Protein AF-A0A420Z807-F1 (afdb_monomer)

Solvent-accessible surface area (backbone atoms only — not comparable to full-atom values): 6205 Å² total; per-residue (Å²): 114,75,68,58,54,54,50,53,53,52,53,50,50,52,52,50,52,52,53,50,53,53,46,49,40,68,70,49,53,44,54,52,49,52,51,51,51,53,52,50,52,49,55,47,50,70,52,50,52,37,51,52,23,46,53,62,64,66,70,55,93,66,57,87,86,34,78,84,24,49,90,68,28,74,86,49,79,48,52,41,52,50,60,75,68,44,70,55,64,64,54,54,50,48,54,51,53,51,51,52,50,52,52,52,53,60,72,74,108

pLDDT: mean 78.81, std 8.99, range [47.47, 90.25]

Sequence (109 aa):
MKGQEKFMRKKAAEIMAIKNEDAAVSGGMGALVAVGIGALILAVVFTIAPMIGSEVETATDIPADSQWNSSVNTDIPTGVGVWEKTKIIPVAVIIIVVSIFFAYLRGMF

Foldseek 3Di:
DVVVVVVVVVVVVVVVVVVVVVCVCLQPVVLVVVLVVLVVVVVCCLVVQLVVQVCVVVVDDDDPPDCQDCVNPVVDAGSNNCSVPDPVVVVSVVVSVVSVVVSVVVSVD

Secondary structure (DSSP, 8-state):
-HHHHHHHHHHHHHHHHHHHHHHHIIIIIHHHHHHHHHHHHHHHHHHHHHHHHHHHHTSS---TT-TT-TTT-TTSPPHHHHHHHSTHHHHHHHHHHHHHHHHHHHHH-

Radius of gyration: 26.67 Å; Cα contacts (8 Å, |Δi|>4): 42; chains: 1; bounding box: 59×32×75 Å

Structure (mmCIF, N/CA/C/O backbone):
data_AF-A0A420Z807-F1
#
_entry.id   AF-A0A420Z807-F1
#
loop_
_atom_site.group_PDB
_atom_site.id
_atom_site.type_symbol
_atom_site.label_atom_id
_atom_site.label_alt_id
_atom_site.label_comp_id
_atom_site.label_asym_id
_atom_site.label_entity_id
_atom_site.label_seq_id
_atom_site.pdbx_PDB_ins_code
_atom_site.Cartn_x
_atom_site.Cartn_y
_atom_site.Cartn_z
_atom_site.occupancy
_atom_site.B_iso_or_equiv
_atom_site.auth_seq_id
_atom_site.auth_comp_id
_atom_site.auth_asym_id
_atom_site.auth_atom_id
_atom_site.pdbx_PDB_model_num
ATOM 1 N N . MET A 1 1 ? 37.329 -23.360 -44.483 1.00 61.59 1 MET A N 1
ATOM 2 C CA . MET A 1 1 ? 37.367 -22.141 -43.637 1.00 61.59 1 MET A CA 1
ATOM 3 C C . MET A 1 1 ? 36.072 -21.318 -43.709 1.00 61.59 1 MET A C 1
ATOM 5 O O . MET A 1 1 ? 35.535 -21.005 -42.659 1.00 61.59 1 MET A O 1
ATOM 9 N N . LYS A 1 2 ? 35.478 -21.079 -44.893 1.00 69.56 2 LYS A N 1
ATOM 10 C CA . LYS A 1 2 ? 34.245 -20.265 -45.063 1.00 69.56 2 LYS A CA 1
ATOM 11 C C . LYS A 1 2 ? 33.000 -20.715 -44.263 1.00 69.56 2 LYS A C 1
ATOM 13 O O . LYS A 1 2 ? 32.170 -19.889 -43.897 1.00 69.56 2 LYS A O 1
AT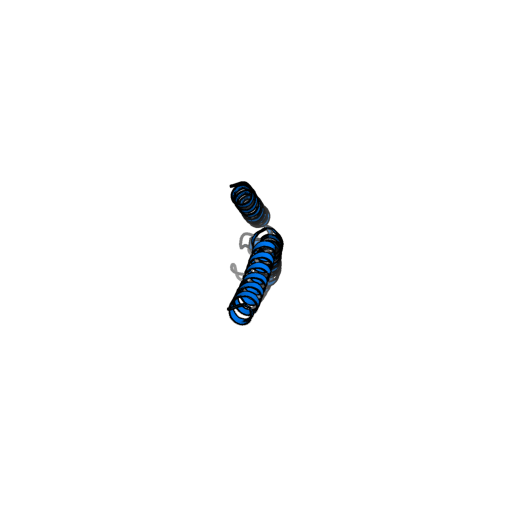OM 18 N N . GLY A 1 3 ? 32.848 -22.014 -43.985 1.00 77.19 3 GLY A N 1
ATOM 19 C CA . GLY A 1 3 ? 31.705 -22.537 -43.214 1.00 77.19 3 GLY A CA 1
ATOM 20 C C . GLY A 1 3 ? 31.764 -22.212 -41.717 1.00 77.19 3 GLY A C 1
ATOM 21 O O . GLY A 1 3 ? 30.741 -21.902 -41.112 1.00 77.19 3 GLY A O 1
ATOM 22 N N . GLN A 1 4 ? 32.967 -22.213 -41.136 1.00 75.56 4 GLN A N 1
ATOM 23 C CA . GLN A 1 4 ? 33.177 -21.892 -39.722 1.00 75.56 4 GLN A CA 1
ATOM 24 C C . GLN A 1 4 ? 32.951 -20.402 -39.452 1.00 75.56 4 GLN A C 1
ATOM 26 O O . GLN A 1 4 ? 32.288 -20.045 -38.486 1.00 75.56 4 GLN A O 1
ATOM 31 N N . GLU A 1 5 ? 33.389 -19.529 -40.360 1.00 80.81 5 GLU A N 1
ATOM 32 C CA . GLU A 1 5 ? 33.135 -18.086 -40.262 1.00 80.81 5 GLU A CA 1
ATOM 33 C C . GLU A 1 5 ? 31.639 -17.756 -40.287 1.00 80.81 5 GLU A C 1
ATOM 35 O O . GLU A 1 5 ? 31.170 -16.912 -39.525 1.00 80.81 5 GLU A O 1
ATOM 40 N N . LYS A 1 6 ? 30.861 -18.452 -41.126 1.00 81.25 6 LYS A N 1
ATOM 41 C CA . LYS A 1 6 ? 29.409 -18.249 -41.213 1.00 81.25 6 LYS A CA 1
ATOM 42 C C . LYS A 1 6 ? 28.693 -18.698 -39.935 1.00 81.25 6 LYS A C 1
ATOM 44 O O . LYS A 1 6 ? 27.763 -18.028 -39.491 1.00 81.25 6 LYS A O 1
ATOM 49 N N . PHE A 1 7 ? 29.156 -19.785 -39.320 1.00 82.50 7 PHE A N 1
ATOM 50 C CA . PHE A 1 7 ? 28.647 -20.267 -38.035 1.00 82.50 7 PHE A CA 1
ATOM 51 C C . PHE A 1 7 ? 28.970 -19.304 -36.887 1.00 82.50 7 PHE A C 1
ATOM 53 O O . PHE A 1 7 ? 28.081 -18.945 -36.117 1.00 82.50 7 PHE A O 1
ATOM 60 N N . MET A 1 8 ? 30.212 -18.819 -36.817 1.00 86.12 8 MET A N 1
ATOM 61 C CA . MET A 1 8 ? 30.643 -17.872 -35.784 1.00 86.12 8 MET A CA 1
ATOM 62 C C . MET A 1 8 ? 29.896 -16.540 -35.881 1.00 86.12 8 MET A C 1
ATOM 64 O O . MET A 1 8 ? 29.479 -15.999 -34.863 1.00 86.12 8 MET A O 1
ATOM 68 N N . ARG A 1 9 ? 29.641 -16.043 -37.099 1.00 88.44 9 ARG A N 1
ATOM 69 C CA . ARG A 1 9 ? 28.827 -14.836 -37.317 1.00 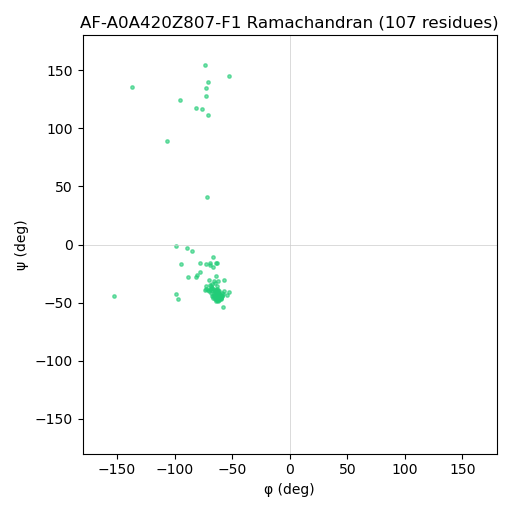88.44 9 ARG A CA 1
ATOM 70 C C . ARG A 1 9 ? 27.377 -15.021 -36.884 1.00 88.44 9 ARG A C 1
ATOM 72 O O . ARG A 1 9 ? 26.815 -14.115 -36.279 1.00 88.44 9 ARG A O 1
ATOM 79 N N . LYS A 1 10 ? 26.783 -16.188 -37.156 1.00 89.12 10 LYS A N 1
ATOM 80 C CA . LYS A 1 10 ? 25.414 -16.491 -36.722 1.00 89.12 10 LYS A CA 1
ATOM 81 C C . LYS A 1 10 ? 25.316 -16.542 -35.194 1.00 89.12 10 LYS A C 1
ATOM 83 O O . LYS A 1 10 ? 24.450 -15.887 -34.630 1.00 89.12 10 LYS A O 1
ATOM 88 N N . LYS A 1 11 ? 26.250 -17.233 -34.531 1.00 86.69 11 LYS A N 1
ATOM 89 C CA . LYS A 1 11 ? 26.307 -17.271 -33.063 1.00 86.69 11 LYS A CA 1
ATOM 90 C C . LYS A 1 11 ? 26.555 -15.897 -32.445 1.00 86.69 11 LYS A C 1
ATOM 92 O O . LYS A 1 11 ? 25.923 -15.559 -31.455 1.00 86.69 11 LYS A O 1
ATOM 97 N N . ALA A 1 12 ? 27.440 -15.092 -33.030 1.00 87.81 12 ALA A N 1
ATOM 98 C CA . ALA A 1 12 ? 27.678 -13.730 -32.561 1.00 87.81 12 ALA A CA 1
ATOM 99 C C . ALA A 1 12 ? 26.421 -12.854 -32.693 1.00 87.81 12 ALA A C 1
ATOM 101 O O . ALA A 1 12 ? 26.113 -12.102 -31.775 1.00 87.81 12 ALA A O 1
ATOM 102 N N . ALA A 1 13 ? 25.670 -12.982 -33.791 1.00 87.75 13 ALA A N 1
ATOM 103 C CA . ALA A 1 13 ? 24.415 -12.260 -33.983 1.00 87.75 13 ALA A CA 1
ATOM 104 C C . ALA A 1 13 ? 23.334 -12.685 -32.974 1.00 87.75 13 ALA A C 1
ATOM 106 O O . ALA A 1 13 ? 22.670 -11.821 -32.413 1.00 87.75 13 ALA A O 1
ATOM 107 N N . GLU A 1 14 ? 23.200 -13.985 -32.695 1.00 85.31 14 GLU A N 1
ATOM 108 C CA . GLU A 1 14 ? 22.282 -14.493 -31.663 1.00 85.31 14 GLU A CA 1
ATOM 109 C C . GLU A 1 14 ? 22.652 -13.966 -30.268 1.00 85.31 14 GLU A C 1
ATOM 111 O O . GLU A 1 14 ? 21.792 -13.463 -29.552 1.00 85.31 14 GLU A O 1
ATOM 116 N N . ILE A 1 15 ? 23.937 -13.992 -29.901 1.00 81.00 15 ILE A N 1
ATOM 117 C CA . ILE A 1 15 ? 24.408 -13.469 -28.608 1.00 81.00 15 ILE A CA 1
ATOM 118 C C . ILE A 1 15 ? 24.175 -11.955 -28.501 1.00 81.00 15 ILE A C 1
ATOM 120 O O . ILE A 1 15 ? 23.782 -11.466 -27.444 1.00 81.00 15 ILE A O 1
ATOM 124 N N . MET A 1 16 ? 24.396 -11.200 -29.581 1.00 80.38 16 MET A N 1
ATOM 125 C CA . MET A 1 16 ? 24.140 -9.756 -29.589 1.00 80.38 16 MET A CA 1
ATOM 126 C C . MET A 1 16 ? 22.647 -9.424 -29.522 1.00 80.38 16 MET A C 1
ATOM 128 O O . MET A 1 16 ? 22.290 -8.443 -28.875 1.00 80.38 16 MET A O 1
ATOM 132 N N . ALA A 1 17 ? 21.784 -10.236 -30.137 1.00 79.88 17 ALA A N 1
ATOM 133 C CA . ALA A 1 17 ? 20.336 -10.080 -30.035 1.00 79.88 17 ALA A CA 1
ATOM 134 C C . ALA A 1 17 ? 19.849 -10.295 -28.593 1.00 79.88 17 ALA A C 1
ATOM 136 O O . ALA A 1 17 ? 19.177 -9.424 -28.051 1.00 79.88 17 ALA A O 1
ATOM 137 N N . ILE A 1 18 ? 20.289 -11.378 -27.942 1.00 77.19 18 ILE A N 1
ATOM 138 C CA . ILE A 1 18 ? 19.950 -11.679 -26.539 1.00 77.19 18 ILE A CA 1
ATOM 139 C C . ILE A 1 18 ? 20.431 -10.557 -25.609 1.00 77.19 18 ILE A C 1
ATOM 141 O O . ILE A 1 18 ? 19.675 -10.048 -24.789 1.00 77.19 18 ILE A O 1
ATOM 145 N N . LYS A 1 19 ? 21.674 -10.091 -25.786 1.00 74.44 19 LYS A N 1
ATOM 146 C CA . LYS A 1 19 ? 22.229 -9.005 -24.967 1.00 74.44 19 LYS A CA 1
ATOM 147 C C . LYS A 1 19 ? 21.455 -7.686 -25.123 1.00 74.44 19 LYS A C 1
ATOM 149 O O . LYS A 1 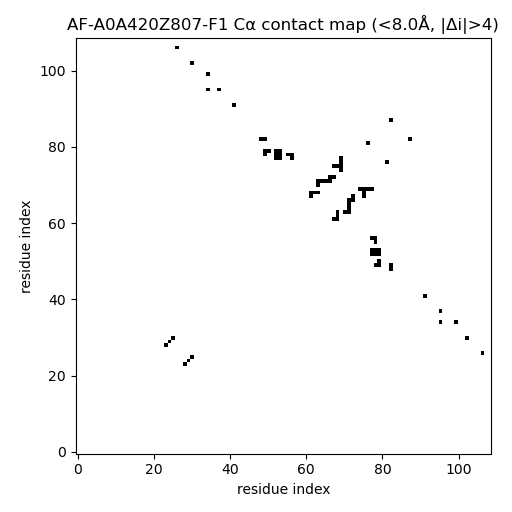19 ? 21.389 -6.909 -24.174 1.00 74.44 19 LYS A O 1
ATOM 154 N N . ASN A 1 20 ? 20.885 -7.426 -26.301 1.00 69.19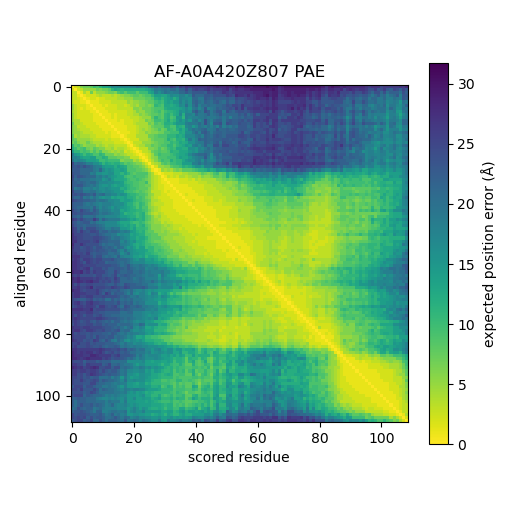 20 ASN A N 1
ATOM 155 C CA . ASN A 1 20 ? 20.036 -6.257 -26.544 1.00 69.19 20 ASN A CA 1
ATOM 156 C C . ASN A 1 20 ? 18.658 -6.387 -25.878 1.00 69.19 20 ASN A C 1
ATOM 158 O O . ASN A 1 20 ? 18.151 -5.398 -25.352 1.00 69.19 20 ASN A O 1
ATOM 162 N N . GLU A 1 21 ? 18.065 -7.582 -25.870 1.00 64.44 21 GLU A N 1
ATOM 163 C CA . GLU A 1 21 ? 16.806 -7.846 -25.160 1.00 64.44 21 GLU A CA 1
ATOM 164 C C . GLU A 1 21 ? 16.984 -7.700 -23.641 1.00 64.44 21 GLU A C 1
ATOM 166 O O . GLU A 1 21 ? 16.211 -6.989 -22.997 1.00 64.44 21 GLU A O 1
ATOM 171 N N . ASP A 1 22 ? 18.065 -8.247 -23.080 1.00 63.84 22 ASP A N 1
ATOM 172 C CA . ASP A 1 22 ? 18.407 -8.085 -21.662 1.00 63.84 22 ASP A CA 1
ATOM 173 C C . ASP A 1 22 ? 18.699 -6.617 -21.299 1.00 63.84 22 ASP A C 1
ATOM 175 O O . ASP A 1 22 ? 18.342 -6.148 -20.215 1.00 63.84 22 ASP A O 1
ATOM 179 N N . ALA A 1 23 ? 19.310 -5.847 -22.206 1.00 60.06 23 ALA A N 1
ATOM 180 C CA . ALA A 1 23 ? 19.524 -4.410 -22.027 1.00 60.06 23 ALA A CA 1
ATOM 181 C C . ALA A 1 23 ? 18.203 -3.615 -22.049 1.00 60.06 23 ALA A C 1
ATOM 183 O O . ALA A 1 23 ? 18.028 -2.685 -21.262 1.00 60.06 23 ALA A O 1
ATOM 184 N N . ALA A 1 24 ? 17.240 -4.001 -22.892 1.00 56.44 24 ALA A N 1
ATOM 185 C CA . ALA A 1 24 ? 15.916 -3.378 -22.941 1.00 56.44 24 ALA A CA 1
ATOM 186 C C . ALA A 1 24 ? 15.079 -3.684 -21.683 1.00 56.44 24 ALA A C 1
ATOM 188 O O . ALA A 1 24 ? 14.391 -2.803 -21.153 1.00 56.44 24 ALA A O 1
ATOM 189 N N . VAL A 1 25 ? 15.180 -4.911 -21.161 1.00 58.56 25 VAL A N 1
ATOM 190 C CA . VAL A 1 25 ? 14.555 -5.298 -19.890 1.00 58.56 25 VAL A CA 1
ATOM 191 C C . VAL A 1 25 ? 15.253 -4.621 -18.709 1.00 58.56 25 VAL A C 1
ATOM 193 O O . VAL A 1 25 ? 14.578 -4.135 -17.812 1.00 58.56 25 VAL A O 1
ATOM 196 N N . SER A 1 26 ? 16.579 -4.507 -18.700 1.00 59.47 26 SER A N 1
ATOM 197 C CA . SER A 1 26 ? 17.314 -3.912 -17.571 1.00 59.47 26 SER A CA 1
ATOM 198 C C . SER A 1 26 ? 17.332 -2.378 -17.545 1.00 59.47 26 SER A C 1
ATOM 200 O O . SER A 1 26 ? 17.448 -1.807 -16.463 1.00 59.47 26 SER A O 1
ATOM 202 N N . GLY A 1 27 ? 17.193 -1.703 -18.692 1.00 62.75 27 GLY A N 1
ATOM 203 C CA . GLY A 1 27 ? 17.357 -0.248 -18.792 1.00 62.75 27 GLY A CA 1
ATOM 204 C C . GLY A 1 27 ? 16.098 0.586 -18.527 1.00 62.75 27 GLY A C 1
ATOM 205 O O . GLY A 1 27 ? 16.210 1.716 -18.062 1.00 62.75 27 GLY A O 1
ATOM 206 N N . GLY A 1 28 ? 14.896 0.053 -18.787 1.00 63.75 28 GLY A N 1
ATOM 207 C CA . GLY A 1 28 ? 13.651 0.825 -18.627 1.00 63.75 28 GLY A CA 1
ATOM 208 C C . GLY A 1 28 ? 12.411 -0.006 -18.310 1.00 63.75 28 GLY A C 1
ATOM 209 O O . GLY A 1 28 ? 11.666 0.328 -17.390 1.00 63.75 28 GLY A O 1
ATOM 210 N N . MET A 1 29 ? 12.210 -1.132 -19.000 1.00 69.81 29 MET A N 1
ATOM 211 C CA . MET A 1 29 ? 11.032 -1.980 -18.772 1.00 69.81 29 MET A CA 1
ATOM 212 C C . MET A 1 29 ? 11.066 -2.649 -17.390 1.00 69.81 29 MET A C 1
ATOM 214 O O . MET A 1 29 ? 10.059 -2.693 -16.692 1.00 69.81 29 MET A O 1
ATOM 218 N N . GLY A 1 30 ? 12.234 -3.106 -16.942 1.00 67.88 30 GLY A N 1
ATOM 219 C CA . GLY A 1 30 ? 12.424 -3.728 -15.631 1.00 67.88 30 GLY A CA 1
ATOM 220 C C . GLY A 1 30 ? 12.236 -2.751 -14.475 1.00 67.88 30 GLY A C 1
ATOM 221 O O . GLY A 1 30 ? 11.675 -3.125 -13.448 1.00 67.88 30 GLY A O 1
ATOM 222 N N . ALA A 1 31 ? 12.612 -1.482 -14.658 1.00 70.88 31 ALA A N 1
ATOM 223 C CA . ALA A 1 31 ? 12.330 -0.431 -13.684 1.00 70.88 31 ALA A CA 1
ATOM 224 C C . ALA A 1 31 ? 10.818 -0.172 -13.566 1.00 70.88 31 ALA A C 1
ATOM 226 O O . ALA A 1 31 ? 10.290 -0.097 -12.457 1.00 70.88 31 ALA A O 1
ATOM 227 N N . LEU A 1 32 ? 10.102 -0.113 -14.694 1.00 71.56 32 LEU A N 1
ATOM 228 C CA . LEU A 1 32 ? 8.644 0.047 -14.709 1.00 71.56 32 LEU A CA 1
ATOM 229 C C . LEU A 1 32 ? 7.923 -1.150 -14.077 1.00 71.56 32 LEU A C 1
ATOM 231 O O . LEU A 1 32 ? 6.985 -0.959 -13.306 1.00 71.56 32 LEU A O 1
ATOM 235 N N . VAL A 1 33 ? 8.387 -2.374 -14.343 1.00 78.38 33 VAL A N 1
ATOM 236 C CA . VAL A 1 33 ? 7.850 -3.591 -13.717 1.00 78.38 33 VAL A CA 1
ATOM 237 C C . VAL A 1 33 ? 8.082 -3.574 -12.205 1.00 78.38 33 VAL A C 1
ATOM 239 O O . VAL A 1 33 ? 7.154 -3.851 -11.449 1.00 78.38 33 VAL A O 1
ATOM 242 N N . ALA A 1 34 ? 9.274 -3.191 -11.740 1.00 72.12 34 ALA A N 1
ATOM 243 C CA . ALA A 1 34 ? 9.572 -3.098 -10.311 1.00 72.12 34 ALA A CA 1
ATOM 244 C C . ALA A 1 34 ? 8.698 -2.051 -9.597 1.00 72.12 34 ALA A C 1
ATOM 246 O O . ALA A 1 34 ? 8.155 -2.328 -8.527 1.00 72.12 34 ALA A O 1
ATOM 247 N N . VAL A 1 35 ? 8.504 -0.876 -10.208 1.00 76.56 35 VAL A N 1
ATOM 248 C CA . VAL A 1 35 ? 7.595 0.161 -9.691 1.00 76.56 35 VAL A CA 1
ATOM 249 C C . VAL A 1 35 ? 6.150 -0.340 -9.674 1.00 76.56 35 VAL A C 1
ATOM 251 O O . VAL A 1 35 ? 5.454 -0.153 -8.677 1.00 76.56 35 VAL A O 1
ATOM 254 N N . GLY A 1 36 ? 5.711 -1.022 -10.735 1.00 78.12 36 GLY A N 1
ATOM 255 C CA . GLY A 1 36 ? 4.376 -1.611 -10.824 1.00 78.12 36 GLY A CA 1
ATOM 256 C C . GLY A 1 36 ? 4.115 -2.638 -9.723 1.00 78.12 36 GLY A C 1
ATOM 257 O O . GLY A 1 36 ? 3.088 -2.565 -9.053 1.00 78.12 36 GLY A O 1
ATOM 258 N N . ILE A 1 37 ? 5.069 -3.540 -9.474 1.00 80.12 37 ILE A N 1
ATOM 259 C CA . ILE A 1 37 ? 4.992 -4.526 -8.385 1.00 80.12 37 ILE A CA 1
ATOM 260 C C . ILE A 1 37 ? 4.963 -3.825 -7.021 1.00 80.12 37 ILE A C 1
ATOM 262 O O . ILE A 1 37 ? 4.136 -4.168 -6.179 1.00 80.12 37 ILE A O 1
ATOM 266 N N . GLY A 1 38 ? 5.815 -2.818 -6.804 1.00 77.94 38 GLY A N 1
ATOM 267 C CA . GLY A 1 38 ? 5.837 -2.049 -5.557 1.00 77.94 38 GLY A CA 1
ATOM 268 C C . GLY A 1 38 ? 4.509 -1.342 -5.272 1.00 77.94 38 GLY A C 1
ATOM 269 O O . GLY A 1 38 ? 3.989 -1.426 -4.160 1.00 77.94 38 GLY A O 1
ATOM 270 N N . ALA A 1 39 ? 3.916 -0.707 -6.285 1.00 80.75 39 ALA A N 1
ATOM 271 C CA . ALA A 1 39 ? 2.604 -0.075 -6.171 1.00 80.75 39 ALA A CA 1
ATOM 272 C C . ALA A 1 39 ? 1.493 -1.096 -5.870 1.00 80.75 39 ALA A C 1
ATOM 274 O O . ALA A 1 39 ? 0.625 -0.833 -5.038 1.00 80.75 39 ALA A O 1
ATOM 275 N N . LEU A 1 40 ? 1.547 -2.277 -6.494 1.00 82.62 40 LEU A N 1
ATOM 276 C CA . LEU A 1 40 ? 0.606 -3.373 -6.251 1.00 82.62 40 LEU A CA 1
ATOM 277 C C . LEU A 1 40 ? 0.681 -3.882 -4.810 1.00 82.62 40 LEU A C 1
ATOM 279 O O . LEU A 1 40 ? -0.348 -4.014 -4.153 1.00 82.62 40 LEU A O 1
ATOM 283 N N . ILE A 1 41 ? 1.891 -4.119 -4.299 1.00 83.06 41 ILE A N 1
ATOM 284 C CA . ILE A 1 41 ? 2.099 -4.551 -2.912 1.00 83.06 41 ILE A CA 1
ATOM 285 C C . ILE A 1 41 ? 1.551 -3.501 -1.945 1.00 83.06 41 ILE A C 1
ATOM 287 O O . ILE A 1 41 ? 0.859 -3.853 -0.994 1.00 83.06 41 ILE A O 1
ATOM 291 N N . LEU A 1 42 ? 1.804 -2.216 -2.197 1.00 81.12 42 LEU A N 1
ATOM 292 C CA . LEU A 1 42 ? 1.263 -1.145 -1.362 1.00 81.12 42 LEU A CA 1
ATOM 293 C C . LEU A 1 42 ? -0.267 -1.139 -1.373 1.00 81.12 42 LEU A C 1
ATOM 295 O O . LEU A 1 42 ? -0.874 -1.110 -0.305 1.00 81.12 42 LEU A O 1
ATOM 299 N N . ALA A 1 43 ? -0.895 -1.236 -2.547 1.00 80.81 43 ALA A N 1
ATOM 300 C CA . ALA A 1 43 ? -2.351 -1.326 -2.656 1.00 80.81 43 ALA A CA 1
ATOM 301 C C . ALA A 1 43 ? -2.916 -2.524 -1.870 1.00 80.81 43 ALA A C 1
ATOM 303 O O . ALA A 1 43 ? -3.928 -2.399 -1.179 1.00 80.81 43 ALA A O 1
ATOM 304 N N . VAL A 1 44 ? -2.233 -3.670 -1.913 1.00 84.62 44 VAL A N 1
ATOM 305 C CA . VAL A 1 44 ? -2.597 -4.863 -1.138 1.00 84.62 44 VAL A CA 1
ATOM 306 C C . VAL A 1 44 ? -2.455 -4.619 0.367 1.00 84.62 44 VAL A C 1
ATOM 308 O O . VAL A 1 44 ? -3.368 -4.932 1.121 1.00 84.62 44 VAL A O 1
ATOM 311 N N . VAL A 1 45 ? -1.360 -4.019 0.832 1.00 83.88 45 VAL A N 1
ATOM 312 C CA . VAL A 1 45 ? -1.156 -3.741 2.264 1.00 83.88 45 VAL A CA 1
ATOM 313 C C . VAL A 1 45 ? -2.222 -2.781 2.799 1.00 83.88 45 VAL A C 1
ATOM 315 O O . VAL A 1 45 ? -2.797 -3.040 3.853 1.00 83.88 45 VAL A O 1
ATOM 318 N N . PHE A 1 46 ? -2.542 -1.717 2.060 1.00 79.69 46 PHE A N 1
ATOM 319 C CA . PHE A 1 46 ? -3.550 -0.736 2.477 1.00 79.69 46 PHE A CA 1
ATOM 320 C C . PHE A 1 46 ? -4.985 -1.266 2.468 1.00 79.69 46 PHE A C 1
ATOM 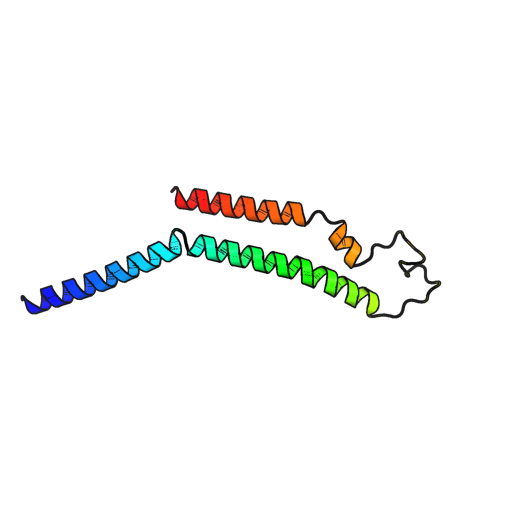322 O O . PHE A 1 46 ? -5.847 -0.664 3.097 1.00 79.69 46 PHE A O 1
ATOM 329 N N . THR A 1 47 ? -5.254 -2.372 1.778 1.00 83.38 47 THR A N 1
ATOM 330 C CA . THR A 1 47 ? -6.585 -2.993 1.754 1.00 83.38 47 THR A CA 1
ATOM 331 C C . THR A 1 47 ? -6.684 -4.135 2.755 1.00 83.38 47 THR A C 1
ATOM 333 O O . THR A 1 47 ? -7.623 -4.189 3.545 1.00 83.38 47 THR A O 1
ATOM 336 N N . ILE A 1 48 ? -5.688 -5.021 2.779 1.00 84.88 48 ILE A N 1
ATOM 337 C CA . ILE A 1 48 ? -5.699 -6.212 3.628 1.00 84.88 48 ILE A CA 1
ATOM 338 C C . ILE A 1 48 ? -5.450 -5.861 5.095 1.00 84.88 48 ILE A C 1
ATOM 340 O O . ILE A 1 48 ? -6.086 -6.444 5.966 1.00 84.88 48 ILE A O 1
ATOM 344 N N . ALA A 1 49 ? -4.553 -4.924 5.409 1.00 84.81 49 ALA A N 1
ATOM 345 C CA . ALA A 1 49 ? -4.192 -4.680 6.803 1.00 84.81 49 ALA A CA 1
ATOM 346 C C . ALA A 1 49 ? -5.329 -4.057 7.647 1.00 84.81 49 ALA A C 1
ATOM 348 O O . ALA A 1 49 ? -5.559 -4.551 8.754 1.00 84.81 49 ALA A O 1
ATOM 349 N N . PRO A 1 50 ? -6.106 -3.068 7.149 1.00 86.69 50 PRO A N 1
ATOM 350 C CA . PRO A 1 50 ? -7.313 -2.611 7.844 1.00 86.69 50 PRO A CA 1
ATOM 351 C C . PRO A 1 50 ? -8.374 -3.708 7.959 1.00 86.69 50 PRO A C 1
ATOM 353 O O . PRO A 1 50 ? -9.008 -3.835 9.002 1.00 86.69 50 PRO A O 1
ATOM 356 N N . MET A 1 51 ? -8.528 -4.535 6.918 1.00 87.81 51 MET A N 1
ATOM 357 C CA . MET A 1 51 ? -9.460 -5.663 6.924 1.00 87.81 51 MET A CA 1
ATOM 358 C C . MET A 1 51 ? -9.104 -6.675 8.022 1.00 87.81 51 MET A C 1
ATOM 360 O O . MET A 1 51 ? -9.962 -7.026 8.821 1.00 87.81 51 MET A O 1
ATOM 364 N N . ILE A 1 52 ? -7.829 -7.064 8.141 1.00 87.50 52 ILE A N 1
ATOM 365 C CA . ILE A 1 52 ? -7.350 -7.917 9.242 1.00 87.50 52 ILE A CA 1
ATOM 366 C C . ILE A 1 52 ? -7.612 -7.252 10.599 1.00 87.50 52 ILE A C 1
ATOM 368 O O . ILE A 1 52 ? -8.039 -7.924 11.532 1.00 87.50 52 ILE A O 1
ATOM 372 N N . GLY A 1 53 ? -7.380 -5.941 10.718 1.00 85.75 53 GLY A N 1
ATOM 373 C CA . GLY A 1 53 ? -7.671 -5.193 11.944 1.00 85.75 53 GLY A CA 1
ATOM 374 C C . GLY A 1 53 ? -9.139 -5.290 12.367 1.00 85.75 53 GLY A C 1
ATOM 375 O O . GLY A 1 53 ? -9.411 -5.505 13.544 1.00 85.75 53 GLY A O 1
ATOM 376 N N . SER A 1 54 ? -10.067 -5.194 11.409 1.00 87.12 54 SER A N 1
ATOM 377 C CA . SER A 1 54 ? -11.503 -5.375 11.652 1.00 87.12 54 SER A CA 1
ATOM 378 C C . SER A 1 54 ? -11.829 -6.789 12.134 1.00 87.12 54 SER A C 1
ATOM 380 O O . SER A 1 54 ? -12.536 -6.942 1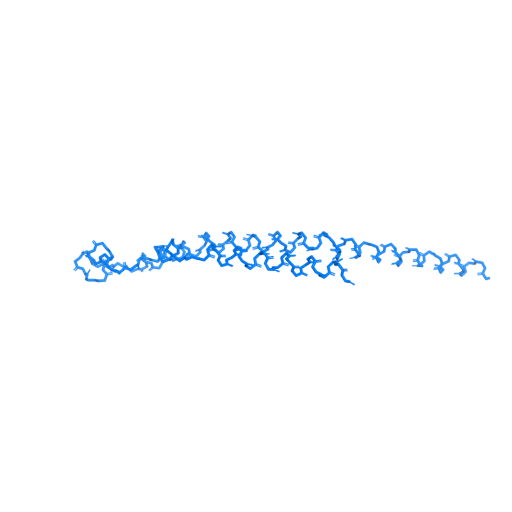3.123 1.00 87.12 54 SER A O 1
ATOM 382 N N . GLU A 1 55 ? -11.296 -7.815 11.465 1.00 90.25 55 GLU A N 1
ATOM 383 C CA . GLU A 1 55 ? -11.549 -9.220 11.816 1.00 90.25 55 GLU A CA 1
ATOM 384 C C . GLU A 1 55 ? -11.040 -9.564 13.225 1.00 90.25 55 GLU A C 1
ATOM 386 O O . GLU A 1 55 ? -11.703 -10.281 13.972 1.00 90.25 55 GLU A O 1
ATOM 391 N N . VAL A 1 56 ? -9.876 -9.026 13.612 1.00 86.94 56 VAL A N 1
ATOM 392 C CA . VAL A 1 56 ? -9.303 -9.200 14.958 1.00 86.94 56 VAL A CA 1
ATOM 393 C C . VAL A 1 56 ? -10.180 -8.551 16.026 1.00 86.94 56 VAL A C 1
ATOM 395 O O . VAL A 1 56 ? -10.347 -9.118 17.103 1.00 86.94 56 VAL A O 1
ATOM 398 N N . GLU A 1 57 ? -10.758 -7.386 15.739 1.00 85.19 57 GLU A N 1
ATOM 399 C CA . GLU A 1 57 ? -11.631 -6.678 16.679 1.00 85.19 57 GLU A CA 1
ATOM 400 C C . GLU A 1 57 ? -12.971 -7.403 16.875 1.00 85.19 57 GLU A C 1
ATOM 402 O O . GLU A 1 57 ? -13.519 -7.398 17.974 1.00 85.19 57 GLU A O 1
ATOM 407 N N . THR A 1 58 ? -13.450 -8.113 15.851 1.00 86.62 58 THR A N 1
ATOM 408 C CA . THR A 1 58 ? -14.652 -8.958 15.928 1.00 86.62 58 THR A CA 1
ATOM 409 C C . THR A 1 58 ? -14.378 -10.400 16.361 1.00 86.62 58 THR A C 1
ATOM 411 O O . THR A 1 58 ? -15.316 -11.181 16.500 1.00 86.62 58 THR A O 1
ATOM 414 N N . ALA A 1 59 ? -13.116 -10.791 16.568 1.00 87.75 59 ALA A N 1
ATOM 415 C CA . ALA A 1 59 ? -12.749 -12.180 16.861 1.00 87.75 59 ALA A CA 1
ATOM 416 C C . ALA A 1 59 ? -13.208 -12.663 18.249 1.00 87.75 59 ALA A C 1
ATOM 418 O O . ALA A 1 59 ? -13.208 -13.865 18.514 1.00 87.75 59 ALA A O 1
ATOM 419 N N . THR A 1 60 ? -13.576 -11.735 19.133 1.00 86.00 60 THR A N 1
ATOM 420 C CA . THR A 1 60 ? -14.068 -12.008 20.484 1.00 86.00 60 THR A CA 1
ATOM 421 C C . THR A 1 60 ? -15.255 -11.105 20.782 1.00 86.00 60 THR A C 1
ATOM 423 O O . THR A 1 60 ? -15.188 -9.896 20.566 1.00 86.00 60 THR A O 1
ATOM 426 N N . ASP A 1 61 ? -16.307 -11.680 21.362 1.00 87.88 61 ASP A N 1
ATOM 427 C CA . ASP A 1 61 ? -17.420 -10.906 21.905 1.00 87.88 61 ASP A CA 1
ATOM 428 C C . ASP A 1 61 ? -16.983 -10.171 23.176 1.00 87.88 61 ASP A C 1
ATOM 430 O O . ASP A 1 61 ? -16.726 -10.775 24.223 1.00 87.88 61 ASP A O 1
ATOM 434 N N . ILE A 1 62 ? -16.910 -8.843 23.089 1.00 86.56 62 ILE A N 1
ATOM 435 C CA . ILE A 1 62 ? -16.665 -7.968 24.235 1.00 86.56 62 ILE A CA 1
ATOM 436 C C . ILE A 1 62 ? -18.021 -7.474 24.761 1.00 86.56 62 ILE A C 1
ATOM 438 O O . ILE A 1 62 ? -18.778 -6.862 24.002 1.00 86.56 62 ILE A O 1
ATOM 442 N N . PRO A 1 63 ? -18.339 -7.675 26.055 1.00 89.75 63 PRO A N 1
ATOM 443 C CA . PRO A 1 63 ? -19.569 -7.161 26.651 1.00 89.75 63 PRO A CA 1
ATOM 444 C C . PRO A 1 63 ? -19.757 -5.655 26.422 1.00 89.75 63 PRO A C 1
ATOM 446 O O . PRO A 1 63 ? -18.794 -4.884 26.420 1.00 89.75 63 PRO A O 1
ATOM 449 N N . ALA A 1 64 ? -21.009 -5.231 26.239 1.00 85.94 64 ALA A N 1
ATOM 450 C CA . ALA A 1 64 ? -21.354 -3.852 25.888 1.00 85.94 64 ALA A CA 1
ATOM 451 C C . ALA A 1 64 ? -21.039 -2.827 26.989 1.00 85.94 64 ALA A C 1
ATOM 453 O O . ALA A 1 64 ? -20.953 -1.646 26.694 1.00 85.94 64 ALA A O 1
ATOM 454 N N . ASP A 1 65 ? -20.875 -3.259 28.236 1.00 89.31 65 ASP A N 1
ATOM 455 C CA . ASP A 1 65 ? -20.532 -2.448 29.409 1.00 89.31 65 ASP A CA 1
ATOM 456 C C . ASP A 1 65 ? -19.035 -2.507 29.770 1.00 89.31 65 ASP A C 1
ATOM 458 O O . ASP A 1 65 ? -18.579 -1.845 30.706 1.00 89.31 65 ASP A O 1
ATOM 462 N N . SER A 1 66 ? -18.249 -3.288 29.025 1.00 89.69 66 SER A N 1
ATOM 463 C CA . SER A 1 66 ? -16.825 -3.466 29.286 1.00 89.69 66 SER A CA 1
ATOM 464 C C . SER A 1 66 ? -16.024 -2.211 28.944 1.00 89.69 66 SER A C 1
ATOM 466 O O . SER A 1 66 ? -16.192 -1.606 27.889 1.00 89.69 66 SER A O 1
ATOM 468 N N . GLN A 1 67 ? -15.044 -1.884 29.789 1.00 89.44 67 GLN A N 1
ATOM 469 C CA . GLN A 1 67 ? -14.050 -0.837 29.512 1.00 89.44 67 GLN A CA 1
ATOM 470 C C . GLN A 1 67 ? -13.149 -1.156 28.311 1.00 89.44 67 GLN A C 1
ATOM 472 O O . GLN A 1 67 ? -12.486 -0.256 27.806 1.00 89.44 67 GLN A O 1
ATOM 477 N N . TRP A 1 68 ? -13.116 -2.417 27.866 1.00 87.12 68 TRP A N 1
ATOM 478 C CA . TRP A 1 68 ? -12.417 -2.854 26.653 1.00 87.12 68 TRP A CA 1
ATOM 479 C C . TRP A 1 68 ? -13.255 -2.683 25.382 1.00 87.12 68 TRP A C 1
ATOM 481 O O . TRP A 1 68 ? -12.754 -2.923 24.288 1.00 87.12 68 TRP A O 1
ATOM 491 N N . ASN A 1 69 ? -14.524 -2.287 25.508 1.00 86.88 69 ASN A N 1
ATOM 492 C CA . ASN A 1 69 ? -15.379 -2.011 24.366 1.00 86.88 69 ASN A CA 1
ATOM 493 C C . ASN A 1 69 ? -15.097 -0.595 23.849 1.00 86.88 69 ASN A C 1
ATOM 495 O O . ASN A 1 69 ? -15.343 0.385 24.555 1.00 86.88 69 ASN A O 1
ATOM 499 N N . SER A 1 70 ? -14.628 -0.482 22.605 1.00 86.00 70 SER A N 1
ATOM 500 C CA . SER A 1 70 ? -14.313 0.798 21.954 1.00 86.00 70 SER A CA 1
ATOM 501 C C . SER A 1 70 ? -15.534 1.717 21.777 1.00 86.00 70 SER A C 1
ATOM 503 O O . SER A 1 70 ? -15.376 2.925 21.607 1.00 86.00 70 SER A O 1
ATOM 505 N N . SER A 1 71 ? -16.757 1.184 21.897 1.00 85.38 71 SER A N 1
ATOM 506 C CA . SER A 1 71 ? -18.002 1.971 21.910 1.00 85.38 71 SER A CA 1
ATOM 507 C C . SER A 1 71 ? -18.284 2.650 23.257 1.00 85.38 71 SER A C 1
ATOM 509 O O . SER A 1 71 ? -19.012 3.640 23.297 1.00 85.38 71 SER A O 1
ATOM 511 N N . VAL A 1 72 ? -17.729 2.129 24.359 1.00 87.12 72 VAL A N 1
ATOM 512 C CA . VAL A 1 72 ? -17.859 2.704 25.714 1.00 87.12 72 VAL A CA 1
ATOM 513 C C . VAL A 1 72 ? -16.629 3.522 26.078 1.00 87.12 72 VAL A C 1
ATOM 515 O O . VAL A 1 72 ? -16.746 4.612 26.633 1.00 87.12 72 VAL A O 1
ATOM 518 N N . ASN A 1 73 ? -15.448 3.000 25.759 1.00 87.75 73 ASN A N 1
ATOM 519 C CA . ASN A 1 73 ? -14.173 3.652 25.990 1.00 87.75 73 ASN A CA 1
ATOM 520 C C . ASN A 1 73 ? -13.602 4.148 24.658 1.00 87.75 73 ASN A C 1
ATOM 522 O O . ASN A 1 73 ? -12.847 3.447 23.984 1.00 87.75 73 ASN A O 1
ATOM 526 N N . THR A 1 74 ? -13.969 5.374 24.285 1.00 86.69 74 THR A N 1
ATOM 527 C CA . THR A 1 74 ? -13.579 5.997 23.008 1.00 86.69 74 THR A CA 1
ATOM 528 C C . THR A 1 74 ? -12.083 6.296 22.895 1.00 86.69 74 THR A C 1
ATOM 530 O O . THR A 1 74 ? -11.608 6.641 21.812 1.00 86.69 74 THR A O 1
ATOM 533 N N . ASP A 1 75 ? -11.338 6.178 23.997 1.00 87.69 75 ASP A N 1
ATOM 534 C CA . ASP A 1 75 ? -9.884 6.337 24.002 1.00 87.69 75 ASP A CA 1
ATOM 535 C C . ASP A 1 75 ? -9.171 5.089 23.458 1.00 87.69 75 ASP A C 1
ATOM 537 O O . ASP A 1 75 ? -8.000 5.170 23.079 1.00 87.69 75 ASP A O 1
ATOM 541 N N . ILE A 1 76 ? -9.863 3.944 23.371 1.00 86.75 76 ILE A N 1
ATOM 542 C CA . ILE A 1 76 ? -9.330 2.725 22.759 1.00 86.75 76 ILE A CA 1
ATOM 543 C C . ILE A 1 76 ? -9.370 2.876 21.232 1.00 86.75 76 ILE A C 1
ATOM 545 O O . ILE A 1 76 ? -10.448 2.994 20.646 1.00 86.75 76 ILE A O 1
ATOM 549 N N . PRO A 1 77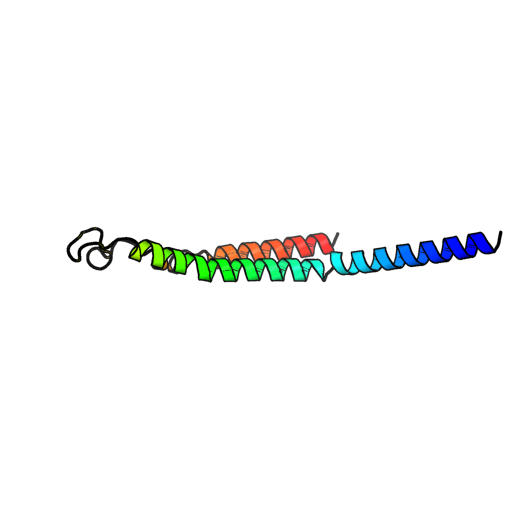 ? -8.211 2.869 20.550 1.00 85.44 77 PRO A N 1
ATOM 550 C CA . PRO A 1 77 ? -8.180 2.929 19.101 1.00 85.44 77 PRO A CA 1
ATOM 551 C C . PRO A 1 77 ? -8.640 1.595 18.502 1.00 85.44 77 PRO A C 1
ATOM 553 O O . PRO A 1 77 ? -8.181 0.532 18.915 1.00 85.44 77 PRO A O 1
ATOM 556 N N . THR A 1 78 ? -9.499 1.668 17.488 1.00 86.94 78 THR A N 1
ATOM 557 C CA . THR A 1 78 ? -9.914 0.498 16.704 1.00 86.94 78 THR A CA 1
ATOM 558 C C . THR A 1 78 ? -8.785 0.040 15.784 1.00 86.94 78 THR A C 1
ATOM 560 O O . THR A 1 78 ? -7.946 0.847 15.361 1.00 86.94 78 THR A O 1
ATOM 563 N N . GLY A 1 79 ? -8.776 -1.245 15.424 1.00 82.88 79 GLY A N 1
ATOM 564 C CA . GLY A 1 79 ? -7.788 -1.813 14.507 1.00 82.88 79 GLY A CA 1
ATOM 565 C C . GLY A 1 79 ? -7.743 -1.047 13.185 1.00 82.88 79 GLY A C 1
ATOM 566 O O . GLY A 1 79 ? -6.667 -0.683 12.718 1.00 82.88 79 GLY A O 1
ATOM 567 N N . VAL A 1 80 ? -8.911 -0.703 12.633 1.00 84.94 80 VAL A N 1
ATOM 568 C CA . VAL A 1 80 ? -9.058 0.135 11.428 1.00 84.94 80 VAL A CA 1
ATOM 569 C C . VAL A 1 80 ? -8.596 1.574 11.679 1.00 84.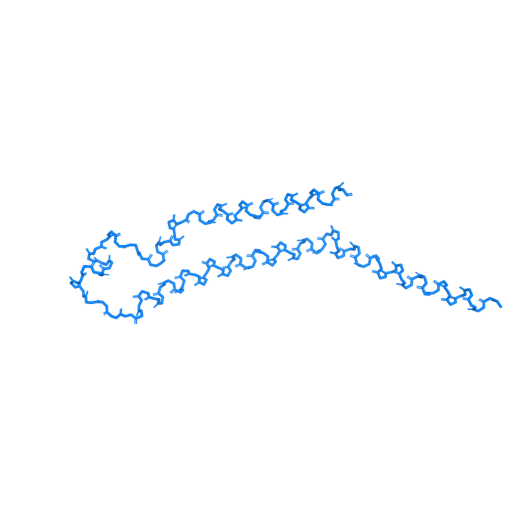94 80 VAL A C 1
ATOM 571 O O . VAL A 1 80 ? -7.846 2.138 10.881 1.00 84.94 80 VAL A O 1
ATOM 574 N N . GLY A 1 81 ? -8.981 2.157 12.815 1.00 84.75 81 GLY A N 1
ATOM 575 C CA . GLY A 1 81 ? -8.673 3.543 13.160 1.00 84.75 81 GLY A CA 1
ATOM 576 C C . GLY A 1 81 ? -7.176 3.809 13.328 1.00 84.75 81 GLY A C 1
ATOM 577 O O . GLY A 1 81 ? -6.716 4.922 13.064 1.00 84.75 81 GLY A O 1
ATOM 578 N N . VAL A 1 82 ? -6.386 2.798 13.707 1.00 83.81 82 VAL A N 1
ATOM 579 C CA . VAL A 1 82 ? -4.918 2.890 13.684 1.00 83.81 82 VAL A CA 1
ATOM 580 C C . VAL A 1 82 ? -4.428 3.141 12.257 1.00 83.81 82 VAL A C 1
ATOM 582 O O . VAL A 1 82 ? -3.630 4.052 12.046 1.00 83.81 82 VAL A O 1
ATOM 585 N N . TRP A 1 83 ? -4.926 2.414 11.259 1.00 79.19 83 TRP A N 1
ATOM 586 C CA . TRP A 1 83 ? -4.492 2.579 9.866 1.00 79.19 83 TRP A CA 1
ATOM 587 C C . TRP A 1 83 ? -4.928 3.909 9.251 1.00 79.19 83 TRP A C 1
ATOM 589 O O . TRP A 1 83 ? -4.154 4.507 8.508 1.00 79.19 83 TRP A O 1
ATOM 599 N N . GLU A 1 84 ? -6.111 4.409 9.604 1.00 77.94 84 GLU A N 1
ATOM 600 C CA . GLU A 1 84 ? -6.604 5.715 9.145 1.00 77.94 84 GLU A CA 1
ATOM 601 C C . GLU A 1 84 ? -5.810 6.888 9.738 1.00 77.94 84 GLU A C 1
ATOM 603 O O . GLU A 1 84 ? -5.533 7.876 9.055 1.00 77.94 84 GLU A O 1
ATOM 608 N N . LYS A 1 85 ? -5.421 6.789 11.016 1.00 77.75 85 LYS A N 1
ATOM 609 C CA . LYS A 1 85 ? -4.662 7.841 11.712 1.00 77.75 85 LYS A CA 1
ATOM 610 C C . LYS A 1 85 ? -3.171 7.792 11.404 1.00 77.75 85 LYS A C 1
ATOM 612 O O . LYS A 1 85 ? -2.490 8.819 11.491 1.00 77.75 85 LYS A O 1
ATOM 617 N N . THR A 1 86 ? -2.634 6.618 11.076 1.00 71.00 86 THR A N 1
ATOM 618 C CA . THR A 1 86 ? -1.199 6.497 10.834 1.00 71.00 86 THR A CA 1
ATOM 619 C C . THR A 1 86 ? -0.853 7.148 9.500 1.00 71.00 86 THR A C 1
ATOM 621 O O . THR A 1 86 ? -1.406 6.825 8.452 1.00 71.00 86 THR A O 1
ATOM 624 N N . LYS A 1 87 ? 0.136 8.049 9.510 1.00 68.44 87 LYS A N 1
ATOM 625 C CA . LYS A 1 87 ? 0.678 8.701 8.306 1.00 68.44 87 LYS A CA 1
ATOM 626 C C . LYS A 1 87 ? 1.515 7.743 7.435 1.00 68.44 87 LYS A C 1
ATOM 628 O O . LYS A 1 87 ? 2.561 8.131 6.917 1.00 68.44 87 LYS A O 1
ATOM 633 N N . ILE A 1 88 ? 1.070 6.498 7.260 1.00 70.00 88 ILE A N 1
ATOM 634 C CA . ILE A 1 88 ? 1.747 5.481 6.442 1.00 70.00 88 ILE A CA 1
ATOM 635 C C . ILE A 1 88 ? 1.734 5.884 4.966 1.00 70.00 88 ILE A C 1
ATOM 637 O O . ILE A 1 88 ? 2.707 5.617 4.269 1.00 70.00 88 ILE A O 1
ATOM 641 N N . ILE A 1 89 ? 0.702 6.598 4.497 1.00 66.06 89 ILE A N 1
ATOM 642 C CA . ILE A 1 89 ? 0.630 7.086 3.110 1.00 66.06 89 ILE A CA 1
ATOM 643 C C . ILE A 1 89 ? 1.837 7.986 2.770 1.00 66.06 89 ILE A C 1
ATOM 645 O O . ILE A 1 89 ? 2.561 7.657 1.831 1.00 66.06 89 ILE A O 1
ATOM 649 N N . PRO A 1 90 ? 2.144 9.058 3.533 1.00 67.69 90 PRO A N 1
ATOM 650 C CA . PRO A 1 90 ? 3.368 9.834 3.332 1.00 67.69 90 PRO A CA 1
ATOM 651 C C . PRO A 1 90 ? 4.655 9.000 3.325 1.00 67.69 90 PRO A C 1
ATOM 653 O O . PRO A 1 90 ? 5.522 9.232 2.489 1.00 67.69 90 PRO A O 1
ATOM 656 N N . VAL A 1 91 ? 4.780 8.012 4.217 1.00 72.75 91 VAL A N 1
ATOM 657 C CA . VAL A 1 91 ? 5.977 7.155 4.301 1.00 72.75 91 VAL A CA 1
ATOM 658 C C . VAL A 1 91 ? 6.113 6.263 3.063 1.00 72.75 91 VAL A C 1
ATOM 660 O O . VAL A 1 91 ? 7.191 6.186 2.477 1.00 72.75 91 VAL A O 1
ATOM 663 N N . ALA A 1 92 ? 5.022 5.641 2.614 1.00 73.38 92 ALA A N 1
ATOM 664 C CA . ALA A 1 92 ? 4.996 4.829 1.401 1.00 73.38 92 ALA A CA 1
ATOM 665 C C . ALA A 1 92 ? 5.331 5.657 0.149 1.00 73.38 92 ALA A C 1
ATOM 667 O O . ALA A 1 92 ? 6.116 5.222 -0.695 1.00 73.38 92 ALA A O 1
ATOM 668 N N . VAL A 1 93 ? 4.800 6.881 0.057 1.00 74.50 93 VAL A N 1
ATOM 669 C CA . VAL A 1 93 ? 5.119 7.820 -1.028 1.00 74.50 93 VAL A CA 1
ATOM 670 C C . VAL A 1 93 ? 6.603 8.194 -1.011 1.00 74.50 93 VAL A C 1
ATOM 672 O O . VAL A 1 93 ? 7.237 8.179 -2.063 1.00 74.50 93 VAL A O 1
ATOM 675 N N . ILE A 1 94 ? 7.189 8.459 0.163 1.00 78.62 94 ILE A N 1
ATOM 676 C CA . ILE A 1 94 ? 8.629 8.736 0.294 1.00 78.62 94 ILE A CA 1
ATOM 677 C C . ILE A 1 94 ? 9.458 7.552 -0.218 1.00 78.62 94 ILE A C 1
ATOM 679 O O . ILE A 1 94 ? 10.397 7.760 -0.981 1.00 78.62 94 ILE A O 1
ATOM 683 N N . ILE A 1 95 ? 9.099 6.314 0.135 1.00 80.62 95 ILE A N 1
ATOM 684 C CA . ILE A 1 95 ? 9.811 5.111 -0.325 1.00 80.62 95 ILE A CA 1
ATOM 685 C C . ILE A 1 95 ? 9.753 4.982 -1.853 1.00 80.62 95 ILE A C 1
ATOM 687 O O . ILE A 1 95 ? 10.776 4.695 -2.480 1.00 80.62 95 ILE A O 1
ATOM 691 N N . ILE A 1 96 ? 8.592 5.232 -2.468 1.00 78.62 96 ILE A N 1
ATOM 692 C CA . ILE A 1 96 ? 8.451 5.219 -3.931 1.00 78.62 96 ILE A CA 1
ATOM 693 C C . ILE A 1 96 ? 9.330 6.301 -4.566 1.00 78.62 96 ILE A C 1
ATOM 695 O O . ILE A 1 96 ? 10.092 6.006 -5.485 1.00 78.62 96 ILE A O 1
ATOM 699 N N . VAL A 1 97 ? 9.267 7.538 -4.065 1.00 81.06 97 VAL A N 1
ATOM 700 C CA . VAL A 1 97 ? 10.050 8.666 -4.597 1.00 81.06 97 VAL A CA 1
ATOM 701 C C . VAL A 1 97 ? 11.549 8.393 -4.487 1.00 81.06 97 VAL A C 1
ATOM 703 O O . VAL A 1 97 ? 12.281 8.596 -5.453 1.00 81.06 97 VAL A O 1
ATOM 706 N N . VAL A 1 98 ? 12.007 7.869 -3.349 1.00 81.12 98 VAL A N 1
ATOM 707 C CA . VAL A 1 98 ? 13.409 7.485 -3.133 1.00 81.12 98 VAL A CA 1
ATOM 708 C C . VAL A 1 98 ? 13.821 6.355 -4.081 1.00 81.12 98 VAL A C 1
ATOM 710 O O . VAL A 1 98 ? 14.896 6.413 -4.673 1.00 81.12 98 VAL A O 1
ATOM 713 N N . SER A 1 99 ? 12.959 5.359 -4.294 1.00 76.06 99 SER A N 1
ATOM 714 C CA . SER A 1 99 ? 13.231 4.245 -5.213 1.00 76.06 99 SER A CA 1
ATOM 715 C C . SER A 1 99 ? 13.348 4.710 -6.667 1.00 76.06 99 SER A C 1
ATOM 717 O O . SER A 1 99 ? 14.278 4.311 -7.368 1.00 76.06 99 SER A O 1
ATOM 719 N N . ILE A 1 100 ? 12.453 5.600 -7.110 1.00 77.44 100 ILE A N 1
ATOM 720 C CA . ILE A 1 100 ? 12.511 6.225 -8.440 1.00 77.44 100 ILE A CA 1
ATOM 721 C C . ILE A 1 100 ? 13.781 7.070 -8.574 1.00 77.44 100 ILE A C 1
ATOM 723 O O . IL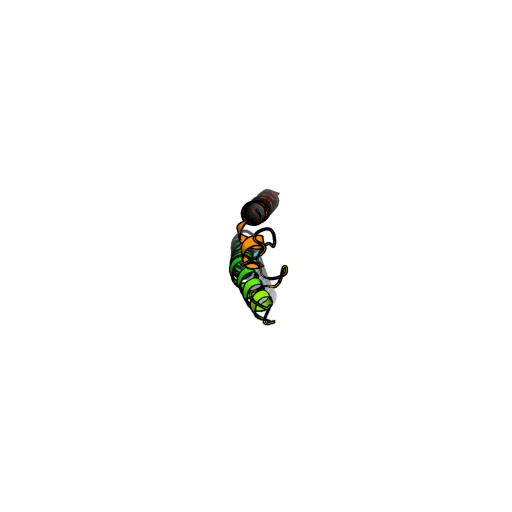E A 1 100 ? 14.463 6.988 -9.592 1.00 77.44 100 ILE A O 1
ATOM 727 N N . PHE A 1 101 ? 14.133 7.840 -7.543 1.00 79.94 101 PHE A N 1
ATOM 728 C CA . PHE A 1 101 ? 15.353 8.643 -7.524 1.00 79.94 101 PHE A CA 1
ATOM 729 C C . PHE A 1 101 ? 16.613 7.781 -7.682 1.00 79.94 101 PHE A C 1
ATOM 731 O O . PHE A 1 101 ? 17.460 8.079 -8.522 1.00 79.94 101 PHE A O 1
ATOM 738 N N . PHE A 1 102 ? 16.726 6.674 -6.943 1.00 78.31 102 PHE A N 1
ATOM 739 C CA . PHE A 1 102 ? 17.856 5.753 -7.085 1.00 78.31 102 PHE A CA 1
ATOM 740 C C . PHE A 1 102 ? 17.885 5.046 -8.444 1.00 78.31 102 PHE A C 1
ATOM 742 O O . PHE A 1 102 ? 18.962 4.884 -9.017 1.00 78.31 102 PHE A O 1
ATOM 749 N N . ALA A 1 103 ? 16.728 4.653 -8.983 1.00 74.62 103 ALA A N 1
ATOM 750 C CA . ALA A 1 103 ? 16.639 4.086 -10.327 1.00 74.62 103 ALA A CA 1
ATOM 751 C C . ALA A 1 103 ? 17.093 5.094 -11.395 1.00 74.62 103 ALA A C 1
ATOM 753 O O . ALA A 1 103 ? 17.848 4.735 -12.297 1.00 74.62 103 ALA A O 1
ATOM 754 N N . TYR A 1 104 ? 16.699 6.362 -11.251 1.00 75.00 104 TYR A N 1
ATOM 755 C CA . TYR A 1 104 ? 17.130 7.447 -12.126 1.00 75.00 104 TYR A CA 1
ATOM 756 C C . TYR A 1 104 ? 18.643 7.680 -12.045 1.00 75.00 104 TYR A C 1
ATOM 758 O O . TYR A 1 104 ? 19.306 7.718 -13.077 1.00 75.00 104 TYR A O 1
ATOM 766 N N . LEU A 1 105 ? 19.212 7.763 -10.835 1.00 78.88 105 LEU A N 1
ATOM 767 C CA . LEU A 1 105 ? 20.662 7.897 -10.661 1.00 78.88 105 LEU A CA 1
ATOM 768 C C . LEU A 1 105 ? 21.418 6.728 -11.298 1.00 78.88 105 LEU A C 1
ATOM 770 O O . LEU A 1 105 ? 22.397 6.951 -12.000 1.00 78.88 105 LEU A O 1
ATOM 774 N N . ARG A 1 106 ? 20.954 5.490 -11.101 1.00 70.50 106 ARG A N 1
ATOM 775 C CA . ARG A 1 106 ? 21.572 4.304 -11.706 1.00 70.50 106 ARG A CA 1
ATOM 776 C C . ARG A 1 106 ? 21.465 4.293 -13.232 1.00 70.50 106 ARG A C 1
ATOM 778 O O . ARG A 1 106 ? 22.360 3.771 -13.871 1.00 70.50 106 ARG A O 1
ATOM 785 N N . GLY A 1 107 ? 20.393 4.827 -13.812 1.00 66.50 107 GLY A N 1
ATOM 786 C CA . GLY A 1 107 ? 20.270 4.961 -15.267 1.00 66.50 107 GLY A CA 1
ATOM 787 C C . GLY A 1 107 ? 21.168 6.049 -15.867 1.00 66.50 107 GLY A C 1
ATOM 788 O O . GLY A 1 107 ? 21.368 6.067 -17.078 1.00 66.50 107 GLY A O 1
ATOM 789 N N . MET A 1 108 ? 21.690 6.960 -15.037 1.00 55.88 108 MET A N 1
ATOM 790 C CA . MET A 1 108 ? 22.526 8.089 -15.456 1.00 55.88 108 MET A CA 1
ATOM 791 C C . MET A 1 108 ? 24.039 7.797 -15.386 1.00 55.88 108 MET A C 1
ATOM 793 O O . MET A 1 108 ? 24.814 8.536 -15.993 1.00 55.88 108 MET A O 1
ATOM 797 N N . PHE A 1 109 ? 24.454 6.750 -14.662 1.00 47.47 109 PHE A N 1
ATOM 798 C CA . PHE A 1 109 ? 25.844 6.285 -14.525 1.00 47.47 109 PHE A CA 1
ATOM 799 C C . PHE A 1 109 ? 26.051 4.932 -15.212 1.00 47.47 109 PHE A C 1
ATOM 801 O O . PHE A 1 109 ? 27.192 4.683 -15.660 1.00 47.47 109 PHE A O 1
#

Mean predicted aligned error: 12.63 Å